Protein AF-A0A418DVG1-F1 (afdb_monomer_lite)

Radius of gyration: 23.99 Å; chains: 1; bounding box: 49×29×74 Å

Foldseek 3Di:
DDFDAAPADEDDDDPPDCVVVVCVVLVVVLCVSCVVVVNNCLQPPPPDFPPVLLVVLQVVLVVVLVVCCVVVVVQLDQPPDDDPRSVVSVVSNVVVSVVSSVVSSVVSSVVVSVVSNVSSVVNVLNNYHPVVNVVCVVPPDPDDD

pLDDT: mean 74.73, std 19.75, range [33.44, 97.75]

Structure (mmCIF, N/CA/C/O backbone):
data_AF-A0A418DVG1-F1
#
_entry.id   AF-A0A418DVG1-F1
#
loop_
_atom_site.group_PDB
_atom_site.id
_atom_site.type_symbol
_atom_site.label_atom_id
_atom_site.label_alt_id
_atom_site.label_comp_id
_atom_site.label_asym_id
_atom_site.label_entity_id
_atom_site.label_seq_id
_atom_site.pdbx_PDB_ins_code
_atom_site.Cartn_x
_atom_site.Cartn_y
_atom_site.Cartn_z
_atom_site.occupancy
_atom_site.B_iso_or_equiv
_atom_site.auth_seq_id
_atom_site.auth_comp_id
_atom_site.auth_asym_id
_atom_site.auth_atom_id
_atom_site.pdbx_PDB_model_num
ATOM 1 N N . MET A 1 1 ? 6.151 5.870 18.693 1.00 40.97 1 MET A N 1
ATOM 2 C CA . MET A 1 1 ? 4.878 6.620 18.764 1.00 40.97 1 MET A CA 1
ATOM 3 C C . MET A 1 1 ? 4.056 6.007 19.882 1.00 40.97 1 MET A C 1
ATOM 5 O O . MET A 1 1 ? 3.983 4.786 19.933 1.00 40.97 1 MET A O 1
ATOM 9 N N . SER A 1 2 ? 3.530 6.809 20.805 1.00 35.56 2 SER A N 1
ATOM 10 C CA . SER A 1 2 ? 2.704 6.312 21.914 1.00 35.56 2 SER A CA 1
ATOM 11 C C . SER A 1 2 ? 1.310 5.911 21.409 1.00 35.56 2 SER A C 1
ATOM 13 O O . SER A 1 2 ? 0.821 6.555 20.477 1.00 35.56 2 SER A O 1
ATOM 15 N N . PRO A 1 3 ? 0.670 4.872 21.977 1.00 42.66 3 PRO A N 1
ATOM 16 C CA . PRO A 1 3 ? -0.673 4.487 21.566 1.00 42.66 3 PRO A CA 1
ATOM 17 C C . PRO A 1 3 ? -1.678 5.608 21.876 1.00 42.66 3 PRO A C 1
ATOM 19 O O . PRO A 1 3 ? -1.524 6.291 22.894 1.00 42.66 3 PRO A O 1
ATOM 22 N N . PRO A 1 4 ? -2.703 5.811 21.026 1.00 45.28 4 PRO A N 1
ATOM 23 C CA . PRO A 1 4 ? -3.770 6.752 21.329 1.00 45.28 4 PRO A CA 1
ATOM 24 C C . PRO A 1 4 ? -4.487 6.317 22.613 1.00 45.28 4 PRO A C 1
ATOM 26 O O . PRO A 1 4 ? -4.806 5.139 22.797 1.00 45.28 4 PRO A O 1
ATOM 29 N N . ALA A 1 5 ? -4.712 7.273 23.514 1.00 51.66 5 ALA A N 1
ATOM 30 C CA . ALA A 1 5 ? -5.487 7.041 24.724 1.00 51.66 5 ALA A CA 1
ATOM 31 C C . ALA A 1 5 ? -6.936 6.705 24.342 1.00 51.66 5 ALA A C 1
ATOM 33 O O . ALA A 1 5 ? -7.518 7.358 23.474 1.00 51.66 5 ALA A O 1
ATOM 34 N N . SER A 1 6 ? -7.512 5.682 24.975 1.00 47.16 6 SER A N 1
ATOM 35 C CA . SER A 1 6 ? -8.927 5.371 24.782 1.00 47.16 6 SER A CA 1
ATOM 36 C C . SER A 1 6 ? -9.771 6.500 25.377 1.00 47.16 6 SER A C 1
ATOM 38 O O . SER A 1 6 ? -9.537 6.922 26.507 1.00 47.16 6 SER A O 1
ATOM 40 N N . THR A 1 7 ? -10.740 7.002 24.615 1.00 49.59 7 THR A N 1
ATOM 41 C CA . THR A 1 7 ? -11.727 7.994 25.077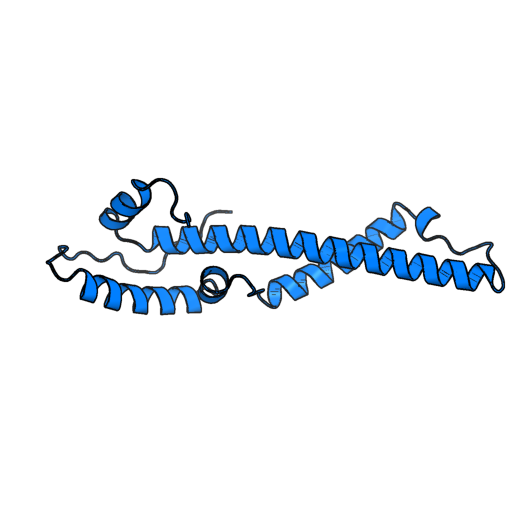 1.00 49.59 7 THR A CA 1
ATOM 42 C C . THR A 1 7 ? -12.937 7.341 25.744 1.00 49.59 7 THR A C 1
ATOM 44 O O . THR A 1 7 ? -13.861 8.037 26.161 1.00 49.59 7 THR A O 1
ATOM 47 N N . ILE A 1 8 ? -12.949 6.009 25.842 1.00 50.25 8 ILE A N 1
ATOM 48 C CA . ILE A 1 8 ? -14.032 5.249 26.459 1.00 50.25 8 ILE A CA 1
ATOM 49 C C . ILE A 1 8 ? -13.866 5.303 27.979 1.00 50.25 8 ILE A C 1
ATOM 51 O O . ILE A 1 8 ? -12.850 4.878 28.529 1.00 50.25 8 ILE A O 1
ATOM 55 N N . THR A 1 9 ? -14.885 5.811 28.668 1.00 51.94 9 THR A N 1
ATOM 56 C CA . THR A 1 9 ? -14.956 5.776 30.130 1.00 51.94 9 THR A CA 1
ATOM 57 C C . THR A 1 9 ? -14.994 4.325 30.605 1.00 51.94 9 THR A C 1
ATOM 59 O O . THR A 1 9 ? -15.898 3.572 30.242 1.00 51.94 9 THR A O 1
ATOM 62 N N . ALA A 1 10 ? -14.028 3.931 31.438 1.00 49.00 10 ALA A N 1
ATOM 63 C CA . ALA A 1 10 ? -14.012 2.603 32.040 1.00 49.00 10 ALA A CA 1
ATOM 64 C C . ALA A 1 10 ? -15.276 2.387 32.892 1.00 49.00 10 ALA A C 1
ATOM 66 O O . ALA A 1 10 ? -15.598 3.191 33.768 1.00 49.00 10 ALA A O 1
ATOM 67 N N . TYR A 1 11 ? -15.996 1.296 32.632 1.00 47.75 11 TYR A N 1
ATOM 68 C CA . TYR A 1 11 ? -17.191 0.930 33.387 1.00 47.75 11 TYR A CA 1
ATOM 69 C C . TYR A 1 11 ? -16.838 0.578 34.843 1.00 47.75 11 TYR A C 1
ATOM 71 O O . TYR A 1 11 ? -15.925 -0.209 35.091 1.00 47.75 11 TYR A O 1
ATOM 79 N N . SER A 1 12 ? -17.570 1.154 35.801 1.00 48.25 12 SER A N 1
ATOM 80 C CA . SER A 1 12 ? -17.336 1.030 37.250 1.00 48.25 12 SER A CA 1
ATOM 81 C C . SER A 1 12 ? -18.327 0.109 37.978 1.00 48.25 12 SER A C 1
ATOM 83 O O . SER A 1 12 ? -18.293 0.023 39.205 1.00 48.25 12 SER A O 1
ATOM 85 N N . GLY A 1 13 ? -19.232 -0.559 37.255 1.00 45.06 13 GLY A N 1
ATOM 86 C CA . GLY A 1 13 ? -20.241 -1.438 37.849 1.00 45.06 13 GLY A CA 1
ATOM 87 C C . GLY A 1 13 ? -19.727 -2.849 38.149 1.00 45.06 13 GLY A C 1
ATOM 88 O O . GLY A 1 13 ? -18.787 -3.343 37.526 1.00 45.06 13 GLY A O 1
ATOM 89 N N . ILE A 1 14 ? -20.379 -3.508 39.107 1.00 48.06 14 ILE A N 1
ATOM 90 C CA . ILE A 1 14 ? -20.145 -4.915 39.456 1.00 48.06 14 ILE A CA 1
ATOM 91 C C . ILE A 1 14 ? -20.560 -5.786 38.257 1.00 48.06 14 ILE A C 1
ATOM 93 O O . ILE A 1 14 ? -21.634 -5.572 37.694 1.00 48.06 14 ILE A O 1
ATOM 97 N N . LEU A 1 15 ? -19.725 -6.761 37.873 1.00 49.22 15 LEU A N 1
ATOM 98 C CA . LEU A 1 15 ? -20.053 -7.823 36.908 1.00 49.22 15 LEU A CA 1
ATOM 99 C C . LEU A 1 15 ? -21.198 -8.684 37.474 1.00 49.22 15 LEU A C 1
ATOM 101 O O . LEU A 1 15 ? -20.964 -9.733 38.064 1.00 49.22 15 LEU A O 1
ATOM 105 N N . LEU A 1 16 ? -22.434 -8.201 37.374 1.00 47.28 16 LEU A N 1
ATOM 106 C CA . LEU A 1 16 ? -23.630 -8.904 37.831 1.00 47.28 16 LEU A CA 1
ATOM 107 C C . LEU A 1 16 ? -24.215 -9.710 36.666 1.00 47.28 16 LEU A C 1
ATOM 109 O O . LEU A 1 16 ? -24.816 -9.128 35.767 1.00 47.28 16 LEU A O 1
ATOM 113 N N . ASP A 1 17 ? -23.976 -11.025 36.712 1.00 46.22 17 ASP A N 1
ATOM 114 C CA . ASP A 1 17 ? -24.673 -12.195 36.129 1.00 46.2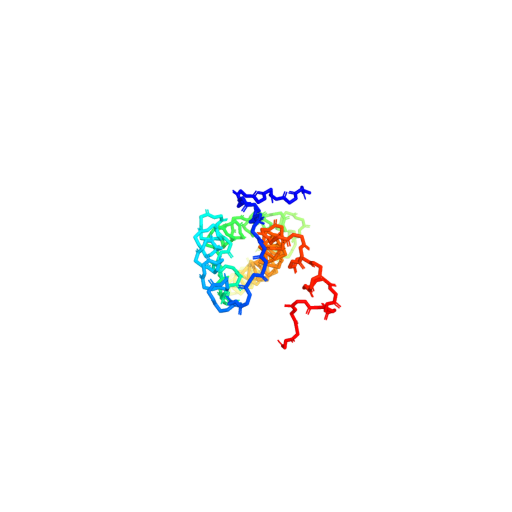2 17 ASP A CA 1
ATOM 115 C C . ASP A 1 17 ? -25.147 -12.224 34.665 1.00 46.22 17 ASP A C 1
ATOM 117 O O . ASP A 1 17 ? -25.419 -13.304 34.146 1.00 46.22 17 ASP A O 1
ATOM 121 N N . ASP A 1 18 ? -25.202 -11.111 33.944 1.00 51.44 18 ASP A N 1
ATOM 122 C CA . ASP A 1 18 ? -25.770 -11.054 32.597 1.00 51.44 18 ASP A CA 1
ATOM 123 C C . ASP A 1 18 ? -24.683 -10.664 31.588 1.00 51.44 18 ASP A C 1
ATOM 125 O O . ASP A 1 18 ? -24.707 -9.610 30.944 1.00 51.44 18 ASP A O 1
ATOM 129 N N . ALA A 1 19 ? -23.681 -11.543 31.468 1.00 49.31 19 ALA A N 1
ATOM 130 C CA . ALA A 1 19 ? -22.542 -11.396 30.557 1.00 49.31 19 ALA A CA 1
ATOM 131 C C . ALA A 1 19 ? -22.977 -11.066 29.115 1.00 49.31 19 ALA A C 1
ATOM 133 O O . ALA A 1 19 ? -22.274 -10.355 28.399 1.00 49.31 19 ALA A O 1
ATOM 134 N N . TYR A 1 20 ? -24.168 -11.517 28.708 1.00 48.44 20 TYR A N 1
ATOM 135 C CA . TYR A 1 20 ? -24.758 -11.225 27.405 1.00 48.44 20 TYR A CA 1
ATOM 136 C C . TYR A 1 20 ? -25.181 -9.756 27.247 1.00 48.44 20 TYR A C 1
ATOM 138 O O . TYR A 1 20 ? -24.897 -9.142 26.219 1.00 48.44 20 TYR A O 1
ATOM 146 N N . LYS A 1 21 ? -25.808 -9.151 28.266 1.00 54.78 21 LYS A N 1
ATOM 147 C CA . LYS A 1 21 ? -26.173 -7.721 28.247 1.00 54.78 21 LYS A CA 1
ATOM 148 C C . LYS A 1 21 ? -24.944 -6.828 28.358 1.00 54.78 21 LYS A C 1
ATOM 150 O O . LYS A 1 21 ? -24.887 -5.795 27.695 1.00 54.78 21 LYS A O 1
ATOM 155 N N . PHE A 1 22 ? -23.953 -7.253 29.144 1.00 54.12 22 PHE A N 1
ATOM 156 C CA . PHE A 1 22 ? -22.652 -6.595 29.207 1.00 54.12 22 PHE A CA 1
ATOM 157 C C . PHE A 1 22 ? -21.973 -6.592 27.833 1.00 54.12 22 PHE A C 1
ATOM 159 O O . PHE A 1 22 ? -21.599 -5.535 27.332 1.00 54.12 22 PHE A O 1
ATOM 166 N N . TYR A 1 23 ? -21.880 -7.761 27.194 1.00 52.53 23 TYR A N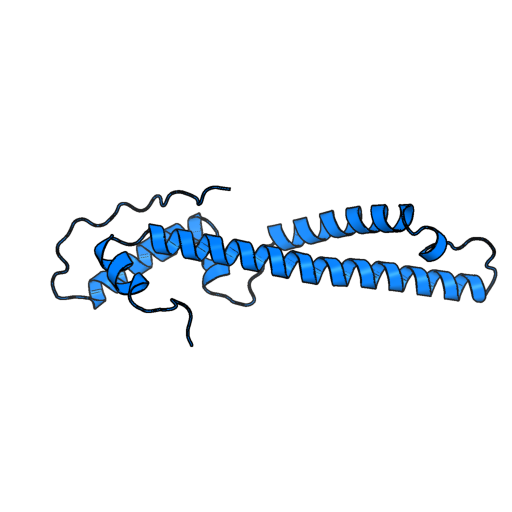 1
ATOM 167 C CA . TYR A 1 23 ? -21.299 -7.892 25.863 1.00 52.53 23 TYR A CA 1
ATOM 168 C C . TYR A 1 23 ? -22.063 -7.056 24.833 1.00 52.53 23 TYR A C 1
ATOM 170 O O . TYR A 1 23 ? -21.435 -6.349 24.056 1.00 52.53 23 TYR A O 1
ATOM 178 N N . ALA A 1 24 ? -23.399 -7.063 24.858 1.00 56.38 24 ALA A N 1
ATOM 179 C CA . ALA A 1 24 ? -24.219 -6.277 23.938 1.00 56.38 24 ALA A CA 1
ATOM 180 C C . ALA A 1 24 ? -24.015 -4.756 24.099 1.00 56.38 24 ALA A C 1
ATOM 182 O O . ALA A 1 24 ? -23.783 -4.069 23.109 1.00 56.38 24 ALA A O 1
ATOM 183 N N . ALA A 1 25 ? -24.045 -4.231 25.330 1.00 59.41 25 ALA A N 1
ATOM 184 C CA . ALA A 1 25 ? -23.885 -2.796 25.594 1.00 59.41 25 ALA A CA 1
ATOM 185 C C . ALA A 1 25 ? -22.443 -2.301 25.368 1.00 59.41 25 ALA A C 1
ATOM 187 O O . ALA A 1 25 ? -22.222 -1.205 24.840 1.00 59.41 25 ALA A O 1
ATOM 188 N N . TRP A 1 26 ? -21.452 -3.120 25.734 1.00 64.69 26 TRP A N 1
ATOM 189 C CA . TRP A 1 26 ? -20.043 -2.832 25.472 1.00 64.69 26 TRP A CA 1
ATOM 190 C C . TRP A 1 26 ? -19.739 -2.873 23.972 1.00 64.69 26 TRP A C 1
ATOM 192 O O . TRP A 1 26 ? -19.073 -1.973 23.464 1.00 64.69 26 TRP A O 1
ATOM 202 N N . ARG A 1 27 ? -20.279 -3.863 23.249 1.00 64.31 27 ARG A N 1
ATOM 203 C CA . ARG A 1 27 ? -20.089 -4.022 21.804 1.00 64.31 27 ARG A CA 1
ATOM 204 C C . ARG A 1 27 ? -20.529 -2.783 21.034 1.00 64.31 27 ARG A C 1
ATOM 206 O O . ARG A 1 27 ? -19.741 -2.289 20.244 1.00 64.31 27 ARG A O 1
ATOM 213 N N . THR A 1 28 ? -21.719 -2.242 21.291 1.00 67.06 28 THR A N 1
ATOM 214 C CA . THR A 1 28 ? -22.199 -1.041 20.581 1.00 67.06 28 THR A CA 1
ATOM 215 C C . THR A 1 28 ? -21.301 0.174 20.831 1.00 67.06 28 THR A C 1
ATOM 217 O O . THR A 1 28 ? -20.864 0.821 19.885 1.00 67.06 28 THR A O 1
ATOM 220 N N . THR A 1 29 ? -20.942 0.434 22.093 1.00 65.38 29 THR A N 1
ATOM 221 C CA . THR A 1 29 ? -20.040 1.545 22.460 1.00 65.38 29 THR A CA 1
ATOM 222 C C . THR A 1 29 ? -18.651 1.388 21.826 1.00 65.38 29 THR A C 1
ATOM 224 O O . THR A 1 29 ? -18.046 2.357 21.367 1.00 65.38 29 THR A O 1
ATOM 227 N N . PHE A 1 30 ? -18.136 0.156 21.786 1.00 65.44 30 PHE A N 1
ATOM 228 C CA . PHE A 1 30 ? -16.865 -0.159 21.143 1.00 65.44 30 PHE A CA 1
ATOM 229 C C . PHE A 1 30 ? -16.931 0.038 19.625 1.00 65.44 30 PHE A C 1
ATOM 231 O O . PHE A 1 30 ? -16.037 0.664 19.060 1.00 65.44 30 PHE A O 1
ATOM 238 N N . GLU A 1 31 ? -17.976 -0.470 18.969 1.00 66.12 31 GLU A N 1
ATOM 239 C CA . GLU A 1 31 ? -18.186 -0.328 17.527 1.00 66.12 31 GLU A CA 1
ATOM 240 C C . GLU A 1 31 ? -18.227 1.159 17.137 1.00 66.12 31 GLU A C 1
ATOM 242 O O . GLU A 1 31 ? -17.488 1.573 16.245 1.00 66.12 31 GLU A O 1
ATOM 247 N N . GLU A 1 32 ? -18.973 1.994 17.866 1.00 70.75 32 GLU A N 1
ATOM 248 C CA . GLU A 1 32 ? -19.043 3.444 17.626 1.00 70.75 32 GLU A CA 1
ATOM 249 C C . GLU A 1 32 ? -17.690 4.151 17.804 1.00 70.75 32 GLU A C 1
ATOM 251 O O . GLU A 1 32 ? -17.277 4.952 16.955 1.00 70.75 32 GLU A O 1
ATOM 256 N N . ALA A 1 33 ? -16.959 3.843 18.878 1.00 67.56 33 ALA A N 1
ATOM 257 C CA . ALA A 1 33 ? -15.646 4.431 19.130 1.00 67.56 33 ALA A CA 1
ATOM 258 C C . ALA A 1 33 ? -14.599 3.971 18.102 1.00 67.56 33 ALA A C 1
ATOM 260 O O . ALA A 1 33 ? -13.795 4.776 17.628 1.00 67.56 33 ALA A O 1
ATOM 261 N N . ALA A 1 34 ? -14.619 2.692 17.721 1.00 65.56 34 ALA A N 1
ATOM 262 C CA . ALA A 1 34 ? -13.727 2.130 16.716 1.00 65.56 34 ALA A CA 1
ATOM 263 C C . ALA A 1 34 ? -14.025 2.685 15.317 1.00 65.56 34 ALA A C 1
ATOM 265 O O . ALA A 1 34 ? -13.091 2.910 14.546 1.00 65.56 34 ALA A O 1
ATOM 266 N N . VAL A 1 35 ? -15.297 2.932 14.980 1.00 71.88 35 VAL A N 1
ATOM 267 C CA . VAL A 1 35 ? -15.691 3.601 13.729 1.00 71.88 35 VAL A CA 1
ATOM 268 C C . VAL A 1 35 ? -15.186 5.039 13.733 1.00 71.88 35 VAL A C 1
ATOM 270 O O . VAL A 1 35 ? -14.521 5.453 12.785 1.00 71.88 35 VAL A O 1
ATOM 273 N N . THR A 1 36 ? -15.414 5.772 14.825 1.00 73.69 36 THR A N 1
ATOM 274 C CA . THR A 1 36 ? -14.976 7.170 14.974 1.00 73.69 36 THR A CA 1
ATOM 275 C C . THR A 1 36 ? -13.456 7.311 14.874 1.00 73.69 36 THR A C 1
ATOM 277 O O . THR A 1 36 ? -12.953 8.240 14.247 1.00 73.69 36 THR A O 1
ATOM 280 N N . ALA A 1 37 ? -12.707 6.367 15.447 1.00 68.19 37 ALA A N 1
ATOM 281 C CA . ALA A 1 37 ? -11.248 6.338 15.379 1.00 68.19 37 ALA A CA 1
ATOM 282 C C . ALA A 1 37 ? -10.695 5.756 14.058 1.00 68.19 37 ALA A C 1
ATOM 284 O O . ALA A 1 37 ? -9.480 5.714 13.871 1.00 68.19 37 ALA A O 1
ATOM 285 N N . GLY A 1 38 ? -11.556 5.292 13.142 1.00 71.00 38 GLY A N 1
ATOM 286 C CA . GLY A 1 38 ? -11.154 4.692 11.865 1.00 71.00 38 GLY A CA 1
ATOM 287 C C . GLY A 1 38 ? -10.536 3.291 11.976 1.00 71.00 38 GLY A C 1
ATOM 288 O O . GLY A 1 38 ? -9.930 2.811 11.019 1.00 71.00 38 GLY A O 1
ATOM 289 N N . PHE A 1 39 ? -10.681 2.622 13.123 1.00 70.25 39 PHE A N 1
ATOM 290 C CA . PHE A 1 39 ? -10.105 1.304 13.417 1.00 70.25 39 PHE A CA 1
ATOM 291 C C . PHE A 1 39 ? -11.070 0.134 13.209 1.00 70.25 39 PHE A C 1
ATOM 293 O O . PHE A 1 39 ? -10.617 -1.006 13.117 1.00 70.25 39 PHE A O 1
ATOM 300 N N . PHE A 1 40 ? -12.375 0.391 13.085 1.00 66.06 40 PHE A N 1
ATOM 301 C CA . PHE A 1 40 ? -13.378 -0.669 12.978 1.00 66.06 40 PHE A CA 1
ATOM 302 C C . PHE A 1 40 ? -13.206 -1.550 11.734 1.00 66.06 40 PHE A C 1
ATOM 304 O O . PHE A 1 40 ? -13.070 -2.768 11.853 1.00 66.06 40 PHE A O 1
ATOM 311 N N . SER A 1 41 ? -13.144 -0.952 10.543 1.00 71.50 41 SER A N 1
ATOM 312 C CA . SER A 1 41 ? -12.944 -1.699 9.293 1.00 71.50 41 SER A CA 1
ATOM 313 C C . SER A 1 41 ? -11.572 -2.395 9.221 1.00 71.50 41 SER A C 1
ATOM 315 O O . SER A 1 41 ? -11.543 -3.568 8.856 1.00 71.50 41 SER A O 1
ATOM 317 N N . PRO A 1 42 ? -10.446 -1.770 9.640 1.00 66.81 42 PRO A N 1
ATOM 318 C CA . PRO A 1 42 ? -9.153 -2.459 9.759 1.00 66.81 42 PRO A CA 1
ATOM 319 C C . PRO A 1 42 ? -9.144 -3.679 10.689 1.00 66.81 42 PRO A C 1
ATOM 321 O O . PRO A 1 42 ? -8.320 -4.575 10.504 1.00 66.81 42 PRO A O 1
ATOM 324 N N . TYR A 1 43 ? -10.011 -3.687 11.706 1.00 60.09 43 TYR A N 1
ATOM 325 C CA . TYR A 1 43 ? -10.111 -4.757 12.699 1.00 60.09 43 TYR A CA 1
ATOM 326 C C . TYR A 1 43 ? -11.050 -5.892 12.268 1.00 60.09 43 TYR A C 1
ATOM 328 O O . TYR A 1 43 ? -10.783 -7.049 12.571 1.00 60.09 43 TYR A O 1
ATOM 336 N N . THR A 1 44 ? -12.145 -5.572 11.575 1.00 66.06 44 THR A N 1
ATOM 337 C CA . THR A 1 44 ? -13.222 -6.531 11.257 1.00 66.06 44 THR A CA 1
ATOM 338 C C . THR A 1 44 ? -13.163 -7.098 9.844 1.00 66.06 44 THR A C 1
ATOM 340 O O . THR A 1 44 ? -13.825 -8.094 9.564 1.00 66.06 44 THR A O 1
ATOM 343 N N . ASN A 1 45 ? -12.388 -6.485 8.949 1.00 71.88 45 ASN A N 1
ATOM 344 C CA . ASN A 1 45 ? -12.308 -6.893 7.556 1.00 71.88 45 ASN A CA 1
ATOM 345 C C . ASN A 1 45 ? -10.846 -7.083 7.130 1.00 71.88 45 ASN A C 1
ATOM 347 O O . ASN A 1 45 ? -10.078 -6.128 6.992 1.00 71.88 45 ASN A O 1
ATOM 351 N N . GLU A 1 46 ? -10.464 -8.337 6.889 1.00 67.69 46 GLU A N 1
ATOM 352 C CA . GLU A 1 46 ? -9.101 -8.702 6.494 1.00 67.69 46 GLU A CA 1
ATOM 353 C C . GLU A 1 46 ? -8.683 -8.134 5.136 1.00 67.69 46 GLU A C 1
ATOM 355 O O . GLU A 1 46 ? -7.497 -7.876 4.923 1.00 67.69 46 GLU A O 1
ATOM 360 N N . THR A 1 47 ? -9.637 -7.895 4.236 1.00 75.25 47 THR A N 1
ATOM 361 C CA . THR A 1 47 ? -9.367 -7.336 2.906 1.00 75.25 47 THR A CA 1
ATOM 362 C C . THR A 1 47 ? -9.513 -5.818 2.869 1.00 75.25 47 THR A C 1
ATOM 364 O O . THR A 1 47 ? -9.332 -5.215 1.815 1.00 75.25 47 THR A O 1
ATOM 367 N N . TYR A 1 48 ? -9.871 -5.175 3.984 1.00 78.25 48 TYR A N 1
ATOM 368 C CA . TYR A 1 48 ? -10.026 -3.727 4.020 1.00 78.25 48 TYR A CA 1
ATOM 369 C C . TYR A 1 48 ? -8.668 -3.021 4.018 1.00 78.25 48 TYR A C 1
ATOM 371 O O . TYR A 1 48 ? -7.855 -3.203 4.929 1.00 78.25 48 TYR A O 1
ATOM 379 N N . CYS A 1 49 ? -8.475 -2.144 3.033 1.00 80.81 49 CYS A N 1
ATOM 380 C CA . CYS A 1 49 ? -7.388 -1.180 2.996 1.00 80.81 49 CYS A CA 1
ATOM 381 C C . CYS A 1 49 ? -7.963 0.244 3.067 1.00 80.81 49 CYS A C 1
ATOM 383 O O . CYS A 1 49 ? -8.794 0.605 2.234 1.00 80.81 49 CYS A O 1
ATOM 385 N N . PRO A 1 50 ? -7.570 1.077 4.049 1.00 86.00 50 PRO A N 1
ATOM 386 C CA . PRO A 1 50 ? -7.953 2.481 4.052 1.00 86.00 50 PRO A CA 1
ATOM 387 C C . PRO A 1 50 ? -7.409 3.205 2.814 1.00 86.00 50 PRO A C 1
ATOM 389 O O . PRO A 1 50 ? -6.206 3.167 2.560 1.00 86.00 50 PRO A O 1
ATOM 392 N N . THR A 1 51 ? -8.253 3.987 2.135 1.00 87.81 51 THR A N 1
ATOM 393 C CA . THR A 1 51 ? -7.875 4.788 0.950 1.00 87.81 51 THR A CA 1
ATOM 394 C C . THR A 1 51 ? -6.657 5.682 1.188 1.00 87.81 51 THR A C 1
ATOM 396 O O . THR A 1 51 ? -5.858 5.921 0.284 1.00 87.81 51 THR A O 1
ATOM 399 N N . ARG A 1 52 ? -6.477 6.167 2.424 1.00 88.06 52 ARG A N 1
ATOM 400 C CA . ARG A 1 52 ? -5.292 6.942 2.807 1.00 88.06 52 ARG A CA 1
ATOM 401 C C . ARG A 1 52 ? -4.001 6.128 2.681 1.00 88.06 52 ARG A C 1
ATOM 403 O O . ARG A 1 52 ? -3.040 6.648 2.135 1.00 88.06 52 ARG A O 1
ATOM 410 N N . ILE A 1 53 ? -3.990 4.870 3.134 1.00 89.12 53 ILE A N 1
ATOM 411 C CA . ILE A 1 53 ? -2.820 3.988 2.999 1.00 89.12 53 ILE A CA 1
ATOM 412 C C . ILE A 1 53 ? -2.530 3.736 1.520 1.00 89.12 53 ILE A C 1
ATOM 414 O O . ILE A 1 53 ? -1.379 3.838 1.116 1.00 89.12 53 ILE A O 1
ATOM 418 N N . GLU A 1 54 ? -3.552 3.480 0.701 1.00 88.31 54 GLU A N 1
ATOM 419 C CA . GLU A 1 54 ? -3.375 3.279 -0.746 1.00 88.31 54 GLU 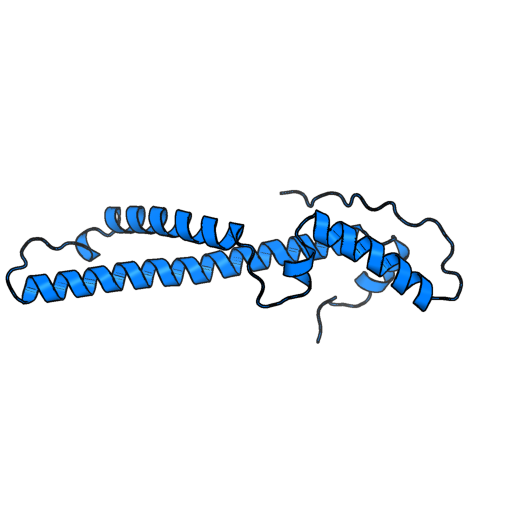A CA 1
ATOM 420 C C . GLU A 1 54 ? -2.788 4.521 -1.434 1.00 88.31 54 GLU A C 1
ATOM 422 O O . GLU A 1 54 ? -1.852 4.427 -2.230 1.00 88.31 54 GLU A O 1
ATOM 427 N N . THR A 1 55 ? -3.302 5.703 -1.088 1.00 91.69 55 THR A N 1
ATOM 428 C CA . THR A 1 55 ? -2.854 6.986 -1.652 1.00 91.69 55 THR A CA 1
ATOM 429 C C . THR A 1 55 ? -1.424 7.322 -1.225 1.00 91.69 55 THR A C 1
ATOM 431 O O . THR A 1 55 ? -0.606 7.738 -2.055 1.00 91.69 55 THR A O 1
ATOM 434 N N . ASP A 1 56 ? -1.101 7.118 0.055 1.00 92.19 56 ASP A N 1
ATOM 435 C CA . ASP A 1 56 ? 0.241 7.332 0.598 1.00 92.19 56 ASP A CA 1
ATOM 436 C C . ASP A 1 56 ? 1.232 6.342 -0.037 1.00 92.19 56 ASP A C 1
ATOM 438 O O . ASP A 1 56 ? 2.293 6.754 -0.514 1.00 92.19 56 ASP A O 1
ATOM 442 N N . ALA A 1 57 ? 0.857 5.061 -0.149 1.00 92.88 57 ALA A N 1
ATOM 443 C CA . ALA A 1 57 ? 1.652 4.027 -0.810 1.00 92.88 57 ALA A CA 1
ATOM 444 C C . ALA A 1 57 ? 1.973 4.412 -2.258 1.00 92.88 57 ALA A C 1
ATOM 446 O O . ALA A 1 57 ? 3.133 4.362 -2.673 1.00 92.88 57 ALA A O 1
ATOM 447 N N . TYR A 1 58 ? 0.966 4.856 -3.018 1.00 92.06 58 TYR A N 1
ATOM 448 C CA . TYR A 1 58 ? 1.155 5.301 -4.395 1.00 92.06 58 TYR A CA 1
ATOM 449 C C . TYR A 1 58 ? 2.110 6.490 -4.473 1.00 92.06 58 TYR A C 1
ATOM 451 O O . TYR A 1 58 ? 3.106 6.428 -5.196 1.00 92.06 58 TYR A O 1
ATOM 459 N N . THR A 1 59 ? 1.876 7.535 -3.684 1.00 94.62 59 THR A N 1
ATOM 460 C CA . THR A 1 59 ? 2.711 8.745 -3.687 1.00 94.62 59 THR A CA 1
ATOM 461 C C . THR A 1 59 ? 4.169 8.428 -3.342 1.00 94.62 59 THR A C 1
ATOM 463 O O . THR A 1 59 ? 5.092 8.870 -4.034 1.00 94.62 59 THR A O 1
ATOM 466 N N . ILE A 1 60 ? 4.397 7.606 -2.314 1.00 94.56 60 ILE A N 1
ATOM 467 C CA . ILE A 1 60 ? 5.742 7.202 -1.894 1.00 94.56 60 ILE A CA 1
ATOM 468 C C . ILE A 1 60 ? 6.393 6.306 -2.952 1.00 94.56 60 ILE A C 1
ATOM 470 O O . ILE A 1 60 ? 7.579 6.483 -3.233 1.00 94.56 60 ILE A O 1
ATOM 474 N N . SER A 1 61 ? 5.642 5.396 -3.581 1.00 95.12 61 SER A N 1
ATOM 475 C CA . SER A 1 61 ? 6.165 4.522 -4.641 1.00 95.12 61 SER A CA 1
ATOM 476 C C . SER A 1 61 ? 6.719 5.325 -5.820 1.00 95.12 61 SER A C 1
ATOM 478 O O . SER A 1 61 ? 7.802 5.018 -6.319 1.00 95.12 61 SER A O 1
ATOM 480 N N . GLN A 1 62 ? 6.035 6.408 -6.210 1.00 94.81 62 GLN A N 1
ATOM 481 C CA . GLN A 1 62 ? 6.484 7.294 -7.282 1.00 94.81 62 GLN A CA 1
ATOM 482 C C . GLN A 1 62 ? 7.784 8.002 -6.893 1.00 94.81 62 GLN A C 1
ATOM 484 O O . GLN A 1 62 ? 8.751 7.982 -7.653 1.00 94.81 62 GLN A O 1
ATOM 489 N N . ALA A 1 63 ? 7.857 8.558 -5.680 1.00 95.94 63 ALA A N 1
ATOM 490 C CA . ALA A 1 63 ? 9.074 9.198 -5.184 1.00 95.94 63 ALA A CA 1
ATOM 491 C C . ALA A 1 63 ? 10.254 8.212 -5.087 1.00 95.94 63 ALA A C 1
ATOM 493 O O . ALA A 1 63 ? 11.379 8.535 -5.472 1.00 95.94 63 ALA A O 1
ATOM 494 N N . LYS A 1 64 ? 10.007 6.985 -4.615 1.00 96.19 64 LYS A N 1
ATOM 495 C CA . LYS A 1 64 ? 11.020 5.927 -4.508 1.00 96.19 64 LYS A CA 1
ATOM 496 C C . LYS A 1 64 ? 11.517 5.462 -5.870 1.00 96.19 64 LYS A C 1
ATOM 498 O O . LYS A 1 64 ? 12.721 5.263 -6.007 1.00 96.19 64 LYS A O 1
ATOM 503 N N . LEU A 1 65 ? 10.637 5.354 -6.865 1.00 96.38 65 LEU A N 1
ATOM 504 C CA . LEU A 1 65 ? 11.029 5.029 -8.234 1.00 96.38 65 LEU A CA 1
ATOM 505 C C . LEU A 1 65 ? 11.967 6.097 -8.810 1.00 96.38 65 LEU A C 1
ATOM 507 O O . LEU A 1 65 ? 12.973 5.754 -9.421 1.00 96.38 65 LEU A O 1
ATOM 511 N N . GLN A 1 66 ? 11.692 7.385 -8.574 1.00 96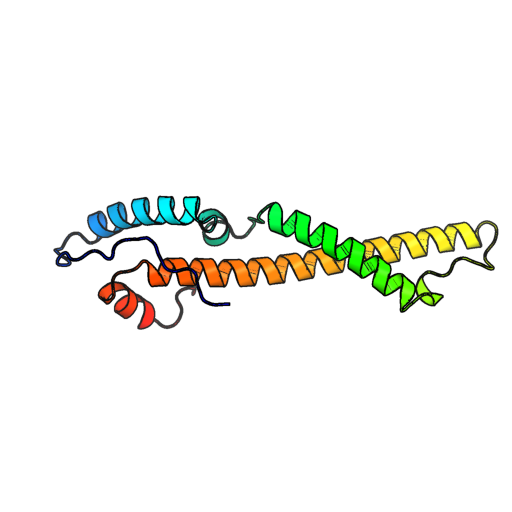.44 66 GLN A N 1
ATOM 512 C CA . GLN A 1 66 ? 12.592 8.457 -9.021 1.00 96.44 66 GLN A CA 1
ATOM 513 C C . GLN A 1 66 ? 13.971 8.362 -8.360 1.00 96.44 66 GLN A C 1
ATOM 515 O O . GLN A 1 66 ? 14.995 8.489 -9.027 1.00 96.44 66 GLN A O 1
ATOM 520 N N . VAL A 1 67 ? 14.018 8.076 -7.056 1.00 96.69 67 VAL A N 1
ATOM 521 C CA . VAL A 1 67 ? 15.288 7.847 -6.350 1.00 96.69 67 VAL A CA 1
ATOM 522 C C . VAL A 1 67 ? 16.023 6.623 -6.905 1.00 96.69 67 VAL A C 1
ATOM 524 O O . VAL A 1 67 ? 17.243 6.671 -7.055 1.00 96.69 67 VAL A O 1
ATOM 527 N N . ASP A 1 68 ? 15.306 5.542 -7.221 1.00 96.31 68 ASP A N 1
ATOM 528 C CA . ASP A 1 68 ? 15.896 4.335 -7.807 1.00 96.31 68 ASP A CA 1
ATOM 529 C C . ASP A 1 68 ? 16.486 4.610 -9.191 1.00 96.31 68 ASP A C 1
ATOM 531 O O . ASP A 1 68 ? 17.612 4.202 -9.455 1.00 96.31 68 ASP A O 1
ATOM 535 N N . LYS A 1 69 ? 15.788 5.382 -10.033 1.00 95.94 69 LYS A N 1
ATOM 536 C CA . LYS A 1 69 ? 16.296 5.823 -11.339 1.00 95.94 69 LYS A CA 1
ATOM 537 C C . LYS A 1 69 ? 17.604 6.595 -11.220 1.00 95.94 69 LYS A C 1
ATOM 539 O O . LYS A 1 69 ? 18.538 6.307 -11.952 1.00 95.94 69 LYS A O 1
ATOM 544 N N . ILE A 1 70 ? 17.702 7.518 -10.263 1.00 96.38 70 ILE A N 1
ATOM 545 C CA . ILE A 1 70 ? 18.928 8.301 -10.036 1.00 96.38 70 ILE A CA 1
ATOM 546 C C . ILE A 1 70 ? 20.078 7.406 -9.559 1.00 96.38 70 ILE A C 1
ATOM 548 O O . ILE A 1 70 ? 21.215 7.557 -9.997 1.00 96.38 70 ILE A O 1
ATOM 552 N N . ARG A 1 71 ? 19.806 6.480 -8.632 1.00 97.00 71 ARG A N 1
ATOM 553 C CA . ARG A 1 71 ? 20.842 5.616 -8.042 1.00 97.00 71 ARG A CA 1
ATOM 554 C C . ARG A 1 71 ? 21.292 4.496 -8.975 1.00 97.00 71 ARG A C 1
ATOM 556 O O . ARG A 1 71 ? 22.443 4.083 -8.904 1.00 97.00 71 ARG A O 1
ATOM 563 N N . ASN A 1 72 ? 20.385 4.010 -9.814 1.00 95.81 72 ASN A N 1
ATOM 564 C CA . ASN A 1 72 ? 20.572 2.863 -10.692 1.00 95.81 72 ASN A CA 1
ATOM 565 C C . ASN A 1 72 ? 20.389 3.260 -12.164 1.00 95.81 72 ASN A C 1
ATOM 567 O O . ASN A 1 72 ? 19.787 2.510 -12.928 1.00 95.81 72 ASN A O 1
ATOM 571 N N . ASP A 1 73 ? 20.906 4.421 -12.567 1.00 94.56 73 ASP A N 1
ATOM 572 C CA . ASP A 1 73 ? 20.694 5.014 -13.897 1.00 94.56 73 ASP A CA 1
ATOM 573 C C . ASP A 1 73 ? 20.944 4.033 -15.054 1.00 94.56 73 ASP A C 1
ATOM 575 O O . ASP A 1 73 ? 20.080 3.842 -15.909 1.00 94.56 73 ASP A O 1
ATOM 579 N N . ALA A 1 74 ? 22.046 3.275 -15.007 1.00 93.94 74 ALA A N 1
ATOM 580 C CA . ALA A 1 74 ? 22.376 2.259 -16.012 1.00 93.94 74 ALA A CA 1
ATOM 581 C C . ALA A 1 74 ? 21.242 1.237 -16.260 1.00 93.94 74 ALA A C 1
ATOM 583 O O . ALA A 1 74 ? 21.071 0.737 -17.372 1.00 93.94 74 ALA A O 1
ATOM 584 N N . LYS A 1 75 ? 20.428 0.938 -15.239 1.00 94.25 75 LYS A N 1
ATOM 585 C CA . LYS A 1 75 ? 19.278 0.028 -15.339 1.00 94.25 75 LYS A CA 1
ATOM 586 C C . LYS A 1 75 ? 18.139 0.623 -16.168 1.00 94.25 75 LYS A C 1
ATOM 588 O O . LYS A 1 75 ? 17.444 -0.136 -16.846 1.00 94.25 75 LYS A O 1
ATOM 593 N N . TYR A 1 76 ? 17.981 1.944 -16.159 1.00 96.00 76 TYR A N 1
ATOM 594 C CA . TYR A 1 76 ? 16.916 2.691 -16.839 1.00 96.00 76 TYR A CA 1
ATOM 595 C C . TYR A 1 76 ? 17.383 3.392 -18.119 1.00 96.00 76 TYR A C 1
ATOM 597 O O . TYR A 1 76 ? 16.557 3.864 -18.892 1.00 96.00 76 TYR A O 1
ATOM 605 N N . PHE A 1 77 ? 18.691 3.409 -18.365 1.00 94.25 77 PHE A N 1
ATOM 606 C CA . PHE A 1 77 ? 19.325 4.079 -19.491 1.00 94.25 77 PHE A CA 1
ATOM 607 C C . PHE A 1 77 ? 18.790 3.608 -20.850 1.00 94.25 77 PHE A C 1
ATOM 609 O O . PHE A 1 77 ? 18.669 2.398 -21.084 1.00 94.25 77 PHE A O 1
ATOM 616 N N . ILE A 1 78 ? 18.495 4.549 -21.748 1.00 95.38 78 ILE A N 1
ATOM 617 C CA . ILE A 1 78 ? 17.945 4.278 -23.088 1.00 95.38 78 ILE A CA 1
ATOM 618 C C . ILE A 1 78 ? 18.826 4.793 -24.229 1.00 95.38 78 ILE A C 1
ATOM 620 O O . ILE A 1 78 ? 18.557 4.460 -25.384 1.00 95.38 78 ILE A O 1
ATOM 624 N N . ASP A 1 79 ? 19.866 5.577 -23.940 1.00 93.38 79 ASP A N 1
ATOM 625 C CA . ASP A 1 79 ? 20.681 6.151 -25.008 1.00 93.38 79 ASP A CA 1
ATOM 626 C C . ASP A 1 79 ? 21.567 5.077 -25.653 1.00 93.38 79 ASP A C 1
ATOM 628 O O . ASP A 1 79 ? 21.938 4.073 -25.040 1.00 93.38 79 ASP A O 1
ATOM 632 N N . GLY A 1 80 ? 21.893 5.278 -26.930 1.00 91.50 80 GLY A N 1
ATOM 633 C CA . GLY A 1 80 ? 22.670 4.324 -27.727 1.00 91.50 80 GLY A CA 1
ATOM 634 C C . GLY A 1 80 ? 21.848 3.195 -28.361 1.00 91.50 80 GLY A C 1
ATOM 635 O O . GLY A 1 80 ? 22.396 2.427 -29.148 1.00 91.50 80 GLY A O 1
ATOM 636 N N . TYR A 1 81 ? 20.543 3.116 -28.085 1.00 94.81 81 TYR A N 1
ATOM 637 C CA . TYR A 1 81 ? 19.616 2.223 -28.782 1.00 94.81 81 TYR A CA 1
ATOM 638 C C . TYR A 1 81 ? 18.946 2.942 -29.965 1.00 94.81 81 TYR A C 1
ATOM 640 O O . TYR A 1 81 ? 18.695 4.145 -29.912 1.00 94.81 81 TYR A O 1
ATOM 648 N N . ALA A 1 82 ? 18.620 2.204 -31.030 1.00 96.19 82 ALA A N 1
ATOM 649 C CA . ALA A 1 82 ? 17.923 2.730 -32.207 1.00 96.19 82 ALA A CA 1
ATOM 650 C C . ALA A 1 82 ? 17.002 1.673 -32.838 1.00 96.19 82 ALA A C 1
ATOM 652 O O . ALA A 1 82 ? 17.219 0.472 -32.661 1.00 96.19 82 ALA A O 1
ATOM 653 N N . GLY A 1 83 ? 15.985 2.126 -33.581 1.00 96.38 83 GLY A N 1
ATOM 654 C CA . GLY A 1 83 ? 15.010 1.254 -34.248 1.00 96.38 83 GLY A CA 1
ATOM 655 C C . GLY A 1 83 ? 14.338 0.279 -33.276 1.00 96.38 83 GLY A C 1
ATOM 656 O O . GLY A 1 83 ? 14.060 0.631 -32.129 1.00 96.38 83 GLY A O 1
ATOM 657 N N . ASP A 1 84 ? 14.153 -0.966 -33.705 1.00 97.50 84 ASP A N 1
ATOM 658 C CA . ASP A 1 84 ? 13.518 -2.028 -32.914 1.00 97.50 84 ASP A CA 1
ATOM 659 C C . ASP A 1 84 ? 14.193 -2.251 -31.549 1.00 97.50 84 ASP A C 1
ATOM 661 O O . ASP A 1 84 ? 13.534 -2.574 -30.559 1.00 97.50 84 ASP A O 1
ATOM 665 N N . ALA A 1 85 ? 15.512 -2.043 -31.461 1.00 96.25 85 ALA A N 1
ATOM 666 C CA . ALA A 1 85 ? 16.244 -2.184 -30.206 1.00 96.25 85 ALA A CA 1
ATOM 667 C C . ALA A 1 85 ? 15.849 -1.102 -29.185 1.00 96.25 85 ALA A C 1
ATOM 669 O O . ALA A 1 85 ? 15.783 -1.384 -27.987 1.00 96.25 85 ALA A O 1
ATOM 670 N N . LEU A 1 86 ? 15.542 0.119 -29.642 1.00 97.31 86 LEU A N 1
ATOM 671 C CA . LEU A 1 86 ? 15.026 1.186 -28.780 1.00 97.31 86 LEU A CA 1
ATOM 672 C C . LEU A 1 86 ? 13.614 0.858 -28.290 1.00 97.31 86 LEU A C 1
ATOM 674 O O . LEU A 1 86 ? 13.328 1.028 -27.107 1.00 97.31 86 LEU A O 1
ATOM 678 N N . GLU A 1 87 ? 12.748 0.335 -29.158 1.00 97.50 87 GLU A N 1
ATOM 679 C CA . GLU A 1 87 ? 11.391 -0.064 -28.764 1.00 97.50 87 GLU A CA 1
ATOM 680 C C . GLU A 1 87 ? 11.405 -1.174 -27.707 1.00 97.50 87 GLU A C 1
ATOM 682 O O . GLU A 1 87 ? 10.732 -1.072 -26.675 1.00 97.50 87 GLU A O 1
ATOM 687 N N . GLN A 1 88 ? 12.231 -2.206 -27.910 1.00 97.62 88 GLN A N 1
ATOM 688 C CA . GLN A 1 88 ? 12.422 -3.276 -26.929 1.00 97.62 88 GLN A CA 1
ATOM 689 C C . GLN A 1 88 ? 12.952 -2.731 -25.601 1.00 97.62 88 GLN A C 1
ATOM 691 O O . GLN A 1 88 ? 12.479 -3.127 -24.530 1.00 97.62 88 GLN A O 1
ATOM 696 N N . ARG A 1 89 ? 13.903 -1.792 -25.657 1.00 97.38 89 ARG A N 1
ATOM 697 C CA . ARG A 1 89 ? 14.471 -1.172 -24.462 1.00 97.38 89 ARG A CA 1
ATOM 698 C C . ARG A 1 89 ? 13.439 -0.344 -23.700 1.00 97.38 89 ARG A C 1
ATOM 700 O O . ARG A 1 89 ? 13.331 -0.507 -22.487 1.00 97.38 89 ARG A O 1
ATOM 707 N N . LEU A 1 90 ? 12.645 0.477 -24.387 1.00 97.75 90 LEU A N 1
ATOM 708 C CA . LEU A 1 90 ? 11.561 1.260 -23.783 1.00 97.75 90 LEU A CA 1
ATOM 709 C C . LEU A 1 90 ? 10.513 0.356 -23.124 1.00 97.75 90 LEU A C 1
ATOM 711 O O . LEU A 1 90 ? 10.084 0.621 -22.000 1.00 97.75 90 LEU A O 1
ATOM 715 N N . ALA A 1 91 ? 10.136 -0.746 -23.777 1.00 97.62 91 ALA A N 1
ATOM 716 C CA . ALA A 1 91 ? 9.217 -1.723 -23.201 1.00 97.62 91 ALA A CA 1
ATOM 717 C C . ALA A 1 91 ? 9.801 -2.400 -21.948 1.00 97.62 91 ALA A C 1
ATOM 719 O O . ALA A 1 91 ? 9.090 -2.579 -20.956 1.00 97.62 91 ALA A O 1
ATOM 720 N N . ALA A 1 92 ? 11.092 -2.746 -21.967 1.00 97.19 92 ALA A N 1
ATOM 721 C CA . ALA A 1 92 ? 11.780 -3.326 -20.817 1.00 97.19 92 ALA A CA 1
ATOM 722 C C . ALA A 1 92 ? 11.854 -2.344 -19.640 1.00 97.19 92 ALA A C 1
ATOM 724 O O . ALA A 1 92 ? 11.521 -2.715 -18.517 1.00 97.19 92 ALA A O 1
ATOM 725 N N . VAL A 1 93 ? 12.220 -1.084 -19.894 1.00 97.69 93 VAL A N 1
ATOM 726 C CA . VAL A 1 93 ? 12.249 -0.026 -18.873 1.00 97.69 93 VAL A CA 1
ATOM 727 C C . VAL A 1 93 ? 10.856 0.203 -18.289 1.00 97.69 93 VAL A C 1
ATOM 729 O O . VAL A 1 93 ? 10.701 0.197 -17.071 1.00 97.69 93 VAL A O 1
ATOM 732 N N . LYS A 1 94 ? 9.816 0.284 -19.126 1.00 97.00 94 LYS A N 1
ATOM 733 C CA . LYS A 1 94 ? 8.429 0.425 -18.661 1.00 97.00 94 LYS A CA 1
ATOM 734 C C . LYS A 1 94 ? 7.997 -0.729 -17.753 1.00 97.00 94 LYS A C 1
ATOM 736 O O . LYS A 1 94 ? 7.356 -0.490 -16.733 1.00 97.00 94 LYS A O 1
ATOM 741 N N . ARG A 1 95 ? 8.360 -1.972 -18.091 1.00 97.38 95 ARG A N 1
ATOM 742 C CA . ARG A 1 95 ? 8.098 -3.136 -17.226 1.00 97.38 95 ARG A CA 1
ATOM 743 C C . ARG A 1 95 ? 8.858 -3.044 -15.908 1.00 97.38 95 ARG A C 1
ATOM 745 O O . ARG A 1 95 ? 8.260 -3.275 -14.868 1.00 97.38 95 ARG A O 1
ATOM 752 N N . LEU A 1 96 ? 10.132 -2.652 -15.935 1.00 96.44 96 LEU A N 1
ATOM 753 C CA . LEU A 1 96 ? 10.932 -2.470 -14.719 1.00 96.44 96 LEU A CA 1
ATOM 754 C C . LEU A 1 96 ? 10.314 -1.437 -13.772 1.00 96.44 96 LEU A C 1
ATOM 756 O O . LEU A 1 96 ? 10.257 -1.675 -12.568 1.00 96.44 96 LEU A O 1
ATOM 760 N N . GLU A 1 97 ? 9.833 -0.315 -14.305 1.00 96.56 97 GLU A N 1
ATOM 761 C CA . GLU A 1 97 ? 9.142 0.715 -13.525 1.00 96.56 97 GLU A CA 1
ATOM 762 C C . GLU A 1 97 ? 7.841 0.184 -12.912 1.00 96.56 97 GLU A C 1
ATOM 764 O O . GLU A 1 97 ? 7.605 0.356 -11.718 1.00 96.56 97 GLU A O 1
ATOM 769 N N . GLN A 1 98 ? 7.023 -0.514 -13.706 1.00 96.12 98 GLN A N 1
ATOM 770 C CA . GLN A 1 98 ? 5.775 -1.121 -13.236 1.00 96.12 98 GLN A CA 1
ATOM 771 C C . GLN A 1 98 ? 6.017 -2.183 -12.157 1.00 96.12 98 GLN A C 1
ATOM 773 O O . GLN A 1 98 ? 5.309 -2.208 -11.150 1.00 96.12 98 GLN A O 1
ATOM 778 N N . ASP A 1 99 ? 7.021 -3.038 -12.344 1.00 95.69 99 ASP A N 1
ATOM 779 C CA . ASP A 1 99 ? 7.392 -4.084 -11.392 1.00 95.69 99 ASP A CA 1
ATOM 780 C C . ASP A 1 99 ? 7.901 -3.488 -10.082 1.00 95.69 99 ASP A C 1
ATOM 782 O O . ASP A 1 99 ? 7.509 -3.945 -9.008 1.00 95.69 99 ASP A O 1
ATOM 786 N N . PHE A 1 100 ? 8.719 -2.435 -10.161 1.00 94.62 100 PHE A N 1
ATOM 787 C CA . PHE A 1 100 ? 9.182 -1.700 -8.989 1.00 94.62 100 PHE A CA 1
ATOM 788 C C . PHE A 1 100 ? 8.008 -1.085 -8.220 1.00 94.62 100 PHE A C 1
ATOM 790 O O . PHE A 1 100 ? 7.877 -1.313 -7.018 1.00 94.62 100 PHE A O 1
ATOM 797 N N . THR A 1 101 ? 7.139 -0.332 -8.905 1.00 94.12 101 THR A N 1
ATOM 798 C CA . THR A 1 101 ? 5.985 0.323 -8.277 1.00 94.12 101 THR A CA 1
ATOM 799 C C . THR A 1 101 ? 5.053 -0.695 -7.633 1.00 94.12 101 THR A C 1
ATOM 801 O O . THR A 1 101 ? 4.680 -0.516 -6.479 1.00 94.12 101 THR A O 1
ATOM 804 N N . ARG A 1 102 ? 4.717 -1.781 -8.337 1.00 94.00 102 ARG A N 1
ATOM 805 C CA . ARG A 1 102 ? 3.850 -2.845 -7.818 1.00 94.00 102 ARG A CA 1
ATOM 806 C C . ARG A 1 102 ? 4.436 -3.499 -6.572 1.00 94.00 102 ARG A C 1
ATOM 808 O O . ARG A 1 102 ? 3.767 -3.544 -5.550 1.00 94.00 102 ARG A O 1
ATOM 815 N N . LYS A 1 103 ? 5.699 -3.933 -6.632 1.00 93.88 103 LYS A N 1
ATOM 816 C CA . LYS A 1 103 ? 6.362 -4.564 -5.487 1.00 93.88 103 LYS A CA 1
ATOM 817 C C . LYS A 1 103 ? 6.381 -3.637 -4.270 1.00 93.88 103 LYS A C 1
ATOM 819 O O . LYS A 1 103 ? 6.069 -4.067 -3.166 1.00 93.88 103 LYS A O 1
ATOM 824 N N . PHE A 1 104 ? 6.714 -2.363 -4.480 1.00 92.38 104 PHE A N 1
ATOM 825 C CA . PHE A 1 104 ? 6.744 -1.385 -3.398 1.00 92.38 104 PHE A CA 1
ATOM 826 C C . PHE A 1 104 ? 5.354 -1.136 -2.800 1.00 92.38 104 PHE A C 1
ATOM 828 O O . PHE A 1 104 ? 5.225 -1.042 -1.583 1.00 92.38 104 PHE A O 1
ATOM 835 N N . LEU A 1 105 ? 4.322 -1.018 -3.642 1.00 92.12 105 LEU A N 1
ATOM 836 C CA . LEU A 1 105 ? 2.937 -0.860 -3.197 1.00 92.12 105 LEU A CA 1
ATOM 837 C C . LEU A 1 105 ? 2.514 -2.024 -2.301 1.00 92.12 105 LEU A C 1
ATOM 839 O O . LEU A 1 105 ? 2.033 -1.782 -1.196 1.00 92.12 105 LEU A O 1
ATOM 843 N N . ASP A 1 106 ? 2.739 -3.257 -2.754 1.00 90.56 106 ASP A N 1
ATOM 844 C CA . ASP A 1 106 ? 2.351 -4.464 -2.023 1.00 90.56 106 ASP A CA 1
ATOM 845 C C . ASP A 1 106 ? 3.038 -4.526 -0.647 1.00 90.56 106 ASP A C 1
ATOM 847 O O . ASP A 1 106 ? 2.376 -4.731 0.373 1.00 90.56 106 ASP A O 1
ATOM 851 N N . GLU A 1 107 ? 4.351 -4.276 -0.597 1.00 92.75 107 GLU A N 1
ATOM 852 C CA . GLU A 1 107 ? 5.136 -4.268 0.645 1.00 92.75 107 GLU A CA 1
ATOM 853 C C . GLU A 1 107 ? 4.681 -3.152 1.599 1.00 92.75 107 GLU A C 1
ATOM 855 O O . GLU A 1 107 ? 4.387 -3.407 2.769 1.00 92.75 107 GLU A O 1
ATOM 860 N N . TYR A 1 108 ? 4.553 -1.918 1.103 1.00 91.38 108 TYR A N 1
ATOM 861 C CA . TYR A 1 108 ? 4.186 -0.771 1.932 1.00 91.38 108 TYR A CA 1
ATOM 862 C C . TYR A 1 108 ? 2.761 -0.883 2.485 1.00 91.38 108 TYR A C 1
ATOM 864 O O . TYR A 1 108 ? 2.522 -0.555 3.652 1.00 91.38 108 TYR A O 1
ATOM 872 N N . ILE A 1 109 ? 1.807 -1.343 1.669 1.00 89.69 109 ILE A N 1
ATOM 873 C CA . ILE A 1 109 ? 0.426 -1.573 2.104 1.00 89.69 109 ILE A CA 1
ATOM 874 C C . ILE A 1 109 ? 0.406 -2.662 3.178 1.00 89.69 109 ILE A C 1
ATOM 876 O O . ILE A 1 109 ? -0.211 -2.460 4.224 1.00 89.69 109 ILE A O 1
ATOM 880 N N . ALA A 1 110 ? 1.114 -3.777 2.970 1.00 88.50 110 ALA A N 1
ATOM 881 C CA . ALA A 1 110 ? 1.173 -4.865 3.942 1.00 88.50 110 ALA A CA 1
ATOM 882 C C . ALA A 1 110 ? 1.745 -4.405 5.294 1.00 88.50 110 ALA A C 1
ATOM 884 O O . ALA A 1 110 ? 1.135 -4.651 6.339 1.00 88.50 110 ALA A O 1
ATOM 885 N N . GLU A 1 111 ? 2.870 -3.685 5.288 1.00 89.75 111 GLU A N 1
ATOM 886 C CA . GLU A 1 111 ? 3.494 -3.149 6.504 1.00 89.75 111 GLU A CA 1
ATOM 887 C C . GLU A 1 111 ? 2.594 -2.129 7.214 1.00 89.75 111 GLU A C 1
ATOM 889 O O . GLU A 1 111 ? 2.388 -2.204 8.431 1.00 89.75 111 GLU A O 1
ATOM 894 N N . SER A 1 112 ? 2.004 -1.202 6.456 1.00 87.19 112 SER A N 1
ATOM 895 C CA . SER A 1 112 ? 1.128 -0.159 7.000 1.00 87.19 112 SER A CA 1
ATOM 896 C C . SER A 1 112 ? -0.149 -0.747 7.601 1.00 87.19 112 SER A C 1
ATOM 898 O O . SER A 1 112 ? -0.574 -0.326 8.679 1.00 87.19 112 SER A O 1
ATOM 900 N N . LEU A 1 113 ? -0.743 -1.754 6.953 1.00 85.44 113 LEU A N 1
ATOM 901 C CA . LEU A 1 113 ? -1.907 -2.469 7.477 1.00 85.44 113 LEU A CA 1
ATOM 902 C C . LEU A 1 113 ? -1.567 -3.276 8.727 1.00 85.44 113 LEU A C 1
ATOM 904 O O . LEU A 1 113 ? -2.340 -3.260 9.686 1.00 85.44 113 LEU A O 1
ATOM 908 N N . ALA A 1 114 ? -0.416 -3.950 8.757 1.00 84.69 114 ALA A N 1
ATOM 909 C CA . ALA A 1 114 ? 0.033 -4.667 9.946 1.00 84.69 114 ALA A CA 1
ATOM 910 C C . ALA A 1 114 ? 0.192 -3.711 11.140 1.00 84.69 114 ALA A C 1
ATOM 912 O O . ALA A 1 114 ? -0.346 -3.972 12.220 1.00 84.69 114 ALA A O 1
ATOM 913 N N . ALA A 1 115 ? 0.844 -2.562 10.934 1.00 85.00 115 ALA A N 1
ATOM 914 C CA . ALA A 1 115 ? 0.998 -1.536 11.962 1.00 85.00 115 ALA A CA 1
ATOM 915 C C . ALA A 1 115 ? -0.353 -0.957 12.418 1.00 85.00 115 ALA A C 1
ATOM 917 O O . ALA A 1 115 ? -0.581 -0.793 13.620 1.00 85.00 115 ALA A O 1
ATOM 918 N N . LEU A 1 116 ? -1.272 -0.694 11.483 1.00 82.50 116 LEU A N 1
ATOM 919 C CA . LEU A 1 116 ? -2.609 -0.186 11.793 1.00 82.50 116 LEU A CA 1
ATOM 920 C C . LEU A 1 116 ? -3.421 -1.191 12.618 1.00 82.50 116 LEU A C 1
ATOM 922 O O . LEU A 1 116 ? -4.073 -0.813 13.589 1.00 82.50 116 LEU A O 1
ATOM 926 N N . ARG A 1 117 ? -3.343 -2.481 12.282 1.00 80.50 117 ARG A N 1
ATOM 927 C CA . ARG A 1 117 ? -4.007 -3.557 13.032 1.00 80.50 117 ARG A CA 1
ATOM 928 C C . ARG A 1 117 ? -3.465 -3.685 14.449 1.00 80.50 117 ARG A C 1
ATOM 930 O O . ARG A 1 117 ? -4.247 -3.879 15.375 1.00 80.50 117 ARG A O 1
ATOM 937 N N . VAL A 1 118 ? -2.154 -3.542 14.649 1.00 80.50 118 VAL A N 1
ATOM 938 C CA . VAL A 1 118 ? -1.557 -3.5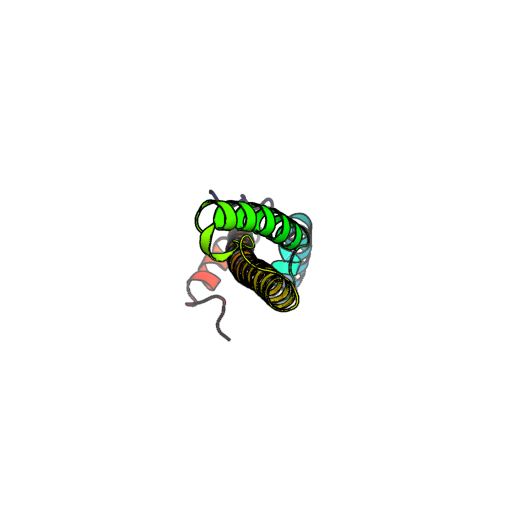08 15.996 1.00 80.50 118 VAL A CA 1
ATOM 939 C C . VAL A 1 118 ? -2.108 -2.328 16.804 1.00 80.50 118 VAL A C 1
ATOM 941 O O . VAL A 1 118 ? -2.484 -2.507 17.963 1.00 80.50 118 VAL A O 1
ATOM 944 N N . GLN A 1 119 ? -2.228 -1.146 16.193 1.00 76.69 119 GLN A N 1
ATOM 945 C CA . GLN A 1 119 ? -2.809 0.030 16.851 1.00 76.69 119 GLN A CA 1
ATOM 946 C C . GLN A 1 119 ? -4.290 -0.168 17.192 1.00 76.69 119 GLN A C 1
ATOM 948 O O . GLN A 1 119 ? -4.693 0.121 18.317 1.00 76.69 119 GLN A O 1
ATOM 953 N N . ALA A 1 120 ? -5.081 -0.724 16.271 1.00 71.88 120 ALA A N 1
ATOM 954 C CA . ALA A 1 120 ? -6.489 -1.038 16.502 1.00 71.88 120 ALA A CA 1
ATOM 955 C C . ALA A 1 120 ? -6.672 -2.029 17.667 1.00 71.88 120 ALA A C 1
ATOM 957 O O . ALA A 1 120 ? -7.513 -1.817 18.539 1.00 71.88 120 ALA A O 1
ATOM 958 N N . LYS A 1 121 ? -5.837 -3.077 17.731 1.00 71.12 121 LYS A N 1
ATOM 959 C CA . LYS A 1 121 ? -5.832 -4.048 18.840 1.00 71.12 121 LYS A CA 1
ATOM 960 C C . LYS A 1 121 ? -5.494 -3.387 20.176 1.00 71.12 121 LYS A C 1
ATOM 962 O O . LYS A 1 121 ? -6.172 -3.643 21.166 1.00 71.12 121 LYS A O 1
ATOM 967 N N . ALA A 1 122 ? -4.477 -2.527 20.206 1.00 71.81 122 ALA A N 1
ATOM 968 C CA . ALA A 1 122 ? -4.103 -1.794 21.414 1.00 71.81 122 ALA A CA 1
ATOM 969 C C . ALA A 1 122 ? -5.218 -0.837 21.870 1.00 71.81 122 ALA A C 1
ATOM 971 O O . ALA A 1 122 ? -5.511 -0.759 23.061 1.00 71.81 122 ALA A O 1
ATOM 972 N N . PHE A 1 123 ? -5.874 -0.152 20.929 1.00 69.50 123 PHE A N 1
ATOM 973 C CA . PHE A 1 123 ? -7.022 0.707 21.212 1.00 69.50 123 PHE A CA 1
ATOM 974 C C . PHE A 1 123 ? -8.183 -0.083 21.838 1.00 69.50 123 PHE A C 1
ATOM 976 O O . PHE A 1 123 ? -8.711 0.335 22.869 1.00 69.50 123 PHE A O 1
ATOM 983 N N . LEU A 1 124 ? -8.521 -1.255 21.279 1.00 67.25 124 LEU A N 1
ATOM 984 C CA . LEU A 1 124 ? -9.523 -2.160 21.853 1.00 67.25 124 LEU A CA 1
ATOM 985 C C . LEU A 1 124 ? -9.115 -2.618 23.259 1.00 67.25 124 LEU A C 1
ATOM 987 O O . LEU A 1 124 ? -9.902 -2.470 24.190 1.00 67.25 124 LEU A O 1
ATOM 991 N N . PHE A 1 125 ? -7.888 -3.106 23.448 1.00 66.25 125 PHE A N 1
ATOM 992 C CA . PHE A 1 125 ? -7.433 -3.588 24.754 1.00 66.25 125 PHE A CA 1
ATOM 993 C C . PHE A 1 125 ? -7.496 -2.494 25.833 1.00 66.25 125 PHE A C 1
ATOM 995 O O . PHE A 1 125 ? -7.986 -2.727 26.938 1.00 66.25 125 PHE A O 1
ATOM 1002 N N . ASN A 1 126 ? -7.084 -1.272 25.496 1.00 69.44 126 ASN A N 1
ATOM 1003 C CA . ASN A 1 126 ? -7.110 -0.132 26.414 1.00 69.44 126 ASN A CA 1
ATOM 1004 C C . ASN A 1 126 ? -8.525 0.392 26.708 1.00 69.44 126 ASN A C 1
ATOM 1006 O O . ASN A 1 126 ? -8.699 1.124 27.676 1.00 69.44 126 ASN A O 1
ATOM 1010 N N . SER A 1 127 ? -9.525 0.033 25.897 1.00 63.62 127 SER A N 1
ATOM 1011 C CA . SER A 1 127 ? -10.933 0.389 26.131 1.00 63.62 127 SER A CA 1
ATOM 1012 C C . SER A 1 127 ? -11.674 -0.557 27.084 1.00 63.62 127 SER A C 1
ATOM 1014 O O . SER A 1 127 ? -12.817 -0.298 27.463 1.00 63.62 127 SER A O 1
ATOM 1016 N N . LEU A 1 128 ? -11.044 -1.672 27.459 1.00 63.47 128 LEU A N 1
ATOM 1017 C CA . LEU A 1 128 ? -11.608 -2.658 28.373 1.00 63.47 128 LEU A CA 1
ATOM 1018 C C . LEU A 1 128 ? -11.432 -2.234 29.833 1.00 63.47 128 LEU A C 1
ATOM 1020 O O . LEU A 1 128 ? -10.450 -1.590 30.200 1.00 63.47 128 LEU A O 1
ATOM 1024 N N . THR A 1 129 ? -12.353 -2.667 30.696 1.00 60.12 129 THR A N 1
ATOM 1025 C CA . THR A 1 129 ? -12.151 -2.550 32.145 1.00 60.12 129 THR A CA 1
ATOM 1026 C C . THR A 1 129 ? -10.952 -3.402 32.586 1.00 60.12 129 THR A C 1
ATOM 1028 O O . THR A 1 129 ? -10.679 -4.435 31.967 1.00 60.12 129 THR A O 1
ATOM 1031 N N . PRO A 1 130 ? -10.254 -3.044 33.681 1.00 60.34 130 PRO A N 1
ATOM 1032 C CA . PRO A 1 130 ? -9.089 -3.798 34.154 1.00 60.34 130 PRO A CA 1
ATOM 1033 C C . PRO A 1 130 ? -9.359 -5.294 34.378 1.00 60.34 130 PRO A C 1
ATOM 1035 O O . PRO A 1 130 ? -8.513 -6.127 34.071 1.00 60.34 130 PRO A O 1
ATOM 1038 N N . ILE A 1 131 ? -10.562 -5.653 34.846 1.00 48.97 131 ILE A N 1
ATOM 1039 C CA . ILE A 1 131 ? -10.965 -7.055 35.051 1.00 48.97 131 ILE A CA 1
ATOM 1040 C C . ILE A 1 131 ? -11.007 -7.817 33.716 1.00 48.97 131 ILE A C 1
ATOM 1042 O O . ILE A 1 131 ? -10.529 -8.944 33.628 1.00 48.97 131 ILE A O 1
ATOM 1046 N N . LEU A 1 132 ? -11.515 -7.196 32.650 1.00 58.31 132 LEU A N 1
ATOM 1047 C CA . LEU A 1 132 ? -11.560 -7.809 31.319 1.00 58.31 132 LEU A CA 1
ATOM 1048 C C . LEU A 1 132 ? -10.190 -7.849 30.648 1.00 58.31 132 LEU A C 1
ATOM 1050 O O . LEU A 1 132 ? -9.882 -8.820 29.962 1.00 58.31 132 LEU A O 1
ATOM 1054 N N . GLN A 1 133 ? -9.341 -6.847 30.885 1.00 63.88 133 GLN A N 1
ATOM 1055 C CA . GLN A 1 133 ? -7.938 -6.886 30.464 1.00 63.88 133 GLN A CA 1
ATOM 1056 C C . GLN A 1 133 ? -7.199 -8.067 31.101 1.00 63.88 133 GLN A C 1
ATOM 1058 O O . GLN A 1 133 ? -6.411 -8.728 30.432 1.00 63.88 133 GLN A O 1
ATOM 1063 N N . GLN A 1 134 ? -7.477 -8.363 32.374 1.00 54.78 134 GLN A N 1
ATOM 1064 C CA . GLN A 1 134 ? -6.863 -9.470 33.106 1.00 54.78 134 GLN A CA 1
ATOM 1065 C C . GLN A 1 134 ? -7.339 -10.841 32.592 1.00 54.78 134 GLN A C 1
ATOM 1067 O O . GLN A 1 134 ? -6.528 -11.747 32.406 1.00 54.78 134 GLN A O 1
ATOM 1072 N N . VAL A 1 135 ? -8.636 -10.985 32.295 1.00 50.97 135 VAL A N 1
ATOM 1073 C CA . VAL A 1 135 ? -9.211 -12.206 31.696 1.00 50.97 135 VAL A CA 1
ATOM 1074 C C . VAL A 1 135 ? -8.706 -12.434 30.266 1.00 50.97 135 VAL A C 1
ATOM 1076 O O . VAL A 1 135 ? -8.338 -13.549 29.917 1.00 50.97 135 VAL A O 1
ATOM 1079 N N . ILE A 1 136 ? -8.614 -11.391 29.438 1.00 54.03 136 ILE A N 1
ATOM 1080 C CA . ILE A 1 136 ? -8.125 -11.521 28.055 1.00 54.03 136 ILE A CA 1
ATOM 1081 C C . ILE A 1 136 ? -6.599 -11.678 28.003 1.00 54.03 136 ILE A C 1
ATOM 1083 O O . ILE A 1 136 ? -6.094 -12.448 27.196 1.00 54.03 136 ILE A O 1
ATOM 1087 N N . GLY A 1 137 ? -5.852 -10.995 28.874 1.00 51.38 137 GLY A N 1
ATOM 1088 C CA . GLY A 1 137 ? -4.389 -11.086 28.938 1.00 51.38 137 GLY A CA 1
ATOM 1089 C C . GLY A 1 137 ? -3.862 -12.393 29.542 1.00 51.38 137 GLY A C 1
ATOM 1090 O O . GLY A 1 137 ? -2.717 -12.758 29.286 1.00 51.38 137 GLY A O 1
ATOM 1091 N N . SER A 1 138 ? -4.680 -13.105 30.327 1.00 50.34 138 SER A N 1
ATOM 1092 C CA . SER A 1 138 ? -4.338 -14.421 30.894 1.00 50.34 138 SER A CA 1
ATOM 1093 C C . SER A 1 138 ? -4.553 -15.582 29.916 1.00 50.34 138 SER A C 1
ATOM 1095 O O . SER A 1 138 ? -3.938 -16.636 30.083 1.00 50.34 138 SER A O 1
ATOM 1097 N N . HIS A 1 139 ? -5.341 -15.385 28.856 1.00 44.97 139 HIS A N 1
ATOM 1098 C CA . HIS A 1 139 ? -5.380 -16.294 27.717 1.00 44.97 139 HIS A CA 1
ATOM 1099 C C . HIS A 1 139 ? -4.276 -15.904 26.729 1.00 44.97 139 HIS A C 1
ATOM 1101 O O . HIS A 1 139 ? -4.331 -14.866 26.073 1.00 44.97 139 HIS A O 1
ATOM 1107 N N . ALA A 1 140 ? -3.231 -16.728 26.642 1.00 45.62 140 ALA A N 1
ATOM 1108 C CA . ALA A 1 140 ? -2.171 -16.534 25.665 1.00 45.62 140 ALA A CA 1
ATOM 1109 C C . ALA A 1 140 ? -2.767 -16.476 24.242 1.00 45.62 140 ALA A C 1
ATOM 1111 O O . ALA A 1 140 ? -3.337 -17.451 23.762 1.00 45.62 140 ALA A O 1
ATOM 1112 N N . SER A 1 141 ? -2.572 -15.325 23.592 1.00 38.41 141 SER A N 1
ATOM 1113 C CA . SER A 1 141 ? -3.003 -14.938 22.241 1.00 38.41 141 SER A CA 1
ATOM 1114 C C . SER A 1 141 ? -4.486 -14.548 22.071 1.00 38.41 141 SER A C 1
ATOM 1116 O O . SER A 1 141 ? -5.359 -15.412 22.015 1.00 38.41 141 SER A O 1
ATOM 1118 N N . PRO A 1 142 ? -4.787 -13.253 21.835 1.00 44.88 142 PRO A N 1
ATOM 1119 C CA . PRO A 1 142 ? -6.121 -12.813 21.422 1.00 44.88 142 PRO A CA 1
ATOM 1120 C C . PRO A 1 142 ? -6.464 -13.150 19.952 1.00 44.88 142 PRO A C 1
ATOM 1122 O O . PRO A 1 142 ? -7.498 -12.706 19.463 1.00 44.88 142 PRO A O 1
ATOM 1125 N N . PHE A 1 143 ? -5.610 -13.893 19.227 1.00 38.81 143 PHE A N 1
ATOM 1126 C CA . PHE A 1 143 ? -5.779 -14.230 17.801 1.00 38.81 143 PHE A CA 1
ATOM 1127 C C . PHE A 1 143 ? -5.337 -15.664 17.482 1.00 38.81 143 PHE A C 1
ATOM 1129 O O . PHE A 1 143 ? -4.468 -15.881 16.643 1.00 38.81 143 PHE A O 1
ATOM 1136 N N . THR A 1 144 ? -5.916 -16.653 18.153 1.00 34.00 144 THR A N 1
ATOM 1137 C CA . THR A 1 144 ? -5.879 -18.036 17.656 1.00 34.00 144 THR A CA 1
ATOM 1138 C C . THR A 1 144 ? -7.297 -18.573 17.583 1.00 34.00 144 THR A C 1
ATOM 1140 O O . THR A 1 144 ? -7.827 -19.091 18.562 1.00 34.00 144 THR A O 1
ATOM 1143 N N . LEU A 1 145 ? -7.912 -18.395 16.418 1.00 33.44 145 LEU A N 1
ATOM 1144 C CA . LEU A 1 145 ? -7.975 -19.475 15.434 1.00 33.44 145 LEU A CA 1
ATOM 1145 C C . LEU A 1 145 ? -7.446 -18.945 14.102 1.00 33.44 145 LEU A C 1
ATOM 1147 O O . LEU A 1 145 ? -7.779 -17.781 13.789 1.00 33.44 145 LEU A O 1
#

Organism: Aphanomyces astaci (NCBI:txid112090)

Secondary structure (DSSP, 8-state):
-PPPPP-SPPP-S---S-HHHHHHHHHHHHHHHHHHTT-HHHHH-TT---HHHHHHHHHHHHHHHHHHHHHTHHHH--TT--THHHHHHHHHHHHHHHHHHHHHHHHHHHHHHHHHHHHHHHHHHHTS-HHHHHHHHHSS-TT--

Sequence (145 aa):
MSPPASTITAYSGILLDDAYKFYAAWRTTFEEAAVTAGFFSPYTNETYCPTRIETDAYTISQAKLQVDKIRNDAKYFIDGYAGDALEQRLAAVKRLEQDFTRKFLDEYIAESLAALRVQAKAFLFNSLTPILQQVIGSHASPFTL